Protein 5FA8 (pdb70)

B-factor: mean 25.03, std 10.87, range [8.68, 62.19]

Organism: Saccharolobus islandicus (strain M.14.25 / Kamchatka #1) (NCBI:txid427317)

Solvent-accessible surface area: 8321 Å² total

InterPro domains:
  IPR025714 Methyltransferase domain [PF13847] (30-143)
  IPR026170 N-lysine methyltransferase FAM173A/B [PTHR13610] (6-159)
  IPR029063 S-adenosyl-L-methionine-dependent methyltransferase superf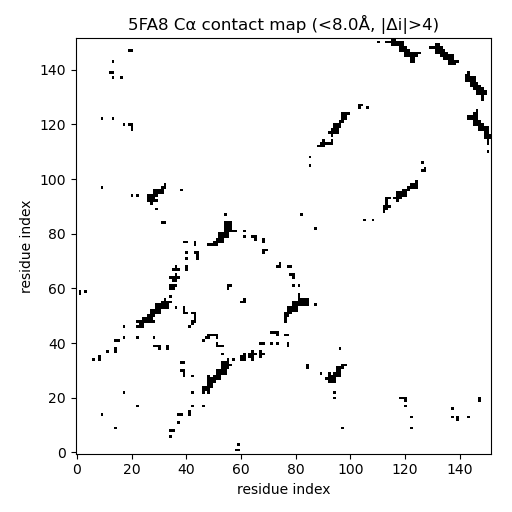amily [G3DSA:3.40.50.150] (1-161)
  IPR029063 S-adenosyl-L-methionine-dependent methyltransferase superfamily [SSF53335] (7-155)
  IPR053600 Protein-lysine N-methyltransferase [NF041081] (20-161)

Foldseek 3Di:
DDDDDDDDDDPPVVLVCCVVLVQAQAFAEEEQAQFLNNNQLCSCQPRVHQAYEYEHADVVRVVNNVVVCVVSPNPNHYYYDHDHSLPDQPLRGLEYEEDDDPPQVVVVSCLPRYDFFRKYKYKPDDRPPADFPDWDWDDDPPITIMTIDTHD

Sequence (152 aa):
YVPHVPYVPTPEKVVRRLEIAKVSQDDIVYDLGCGDGRIIITAAKDFNVKKAVGVEINDERIREALANIEKNGVTGRASIVKGNFFEVDISEATVVTFLLTNVNELKPKLEKELKPGTRVVSHEFEIRGWNPKEVIKVEDGNNHTVYLYVIG

Structure (mmCIF, N/CA/C/O backbone):
data_5FA8
#
_entry.id   5FA8
#
_cell.length_a   48.301
_cell.length_b   57.993
_cell.length_c   55.725
_cell.angle_alpha   90.00
_cell.angle_beta   100.93
_cell.angle_gamma   90.00
#
_symmetry.space_group_name_H-M   'C 1 2 1'
#
loop_
_entity.id
_entity.type
_entity.pdbx_description
1 polymer 'Ribosomal protein L11 methyltransferase, putative'
2 non-polymer S-ADENOSYLMETHIONINE
3 non-polymer '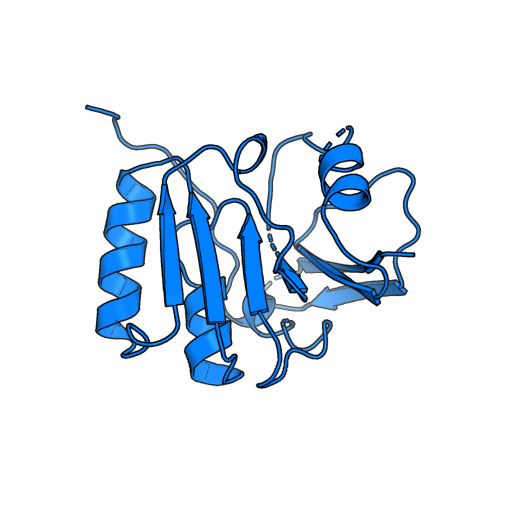MAGNESIUM ION'
4 water water
#
loop_
_atom_site.group_PDB
_atom_site.id
_atom_site.type_symbol
_atom_site.label_atom_id
_atom_site.label_alt_id
_atom_site.label_comp_id
_atom_site.label_asym_id
_atom_site.label_entity_id
_atom_site.label_seq_id
_atom_site.pdbx_PDB_ins_code
_atom_site.Cartn_x
_atom_site.Cartn_y
_atom_site.Cartn_z
_atom_site.occupancy
_atom_site.B_iso_or_equiv
_atom_site.auth_seq_id
_atom_site.auth_comp_id
_atom_site.auth_asym_id
_atom_site.auth_atom_id
_atom_site.pdbx_PDB_model_num
ATOM 1 N N . TYR A 1 3 ? 11.067 21.831 15.891 1.00 46.87 3 TYR A N 1
ATOM 2 C CA . TYR A 1 3 ? 10.767 20.972 14.751 1.00 46.69 3 TYR A CA 1
ATOM 3 C C . TYR A 1 3 ? 10.124 21.757 13.620 1.00 45.65 3 TYR A C 1
ATOM 4 O O . TYR A 1 3 ? 9.648 22.872 13.811 1.00 45.35 3 TYR A O 1
ATOM 13 N N . VAL A 1 4 ? 10.104 21.154 12.439 1.00 44.07 4 VAL A N 1
ATOM 14 C CA . VAL A 1 4 ? 9.506 21.788 11.276 1.00 43.38 4 VAL A CA 1
ATOM 15 C C . VAL A 1 4 ? 8.017 21.459 11.220 1.00 40.2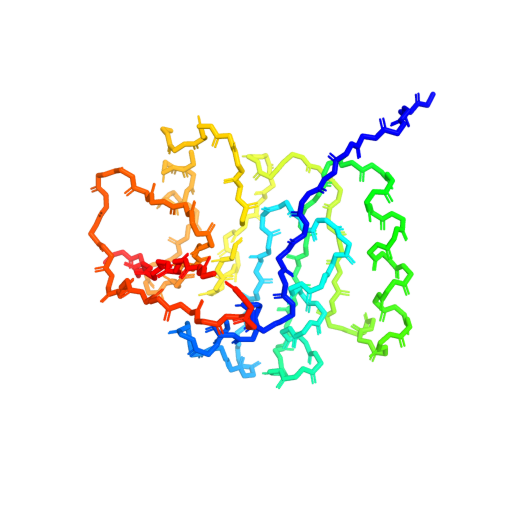3 4 VAL A C 1
ATOM 16 O O . VAL A 1 4 ? 7.636 20.301 11.135 1.00 40.32 4 VAL A O 1
ATOM 20 N N . PRO A 1 5 ? 7.165 22.491 11.266 1.00 36.31 5 PRO A N 1
ATOM 21 C CA . PRO A 1 5 ? 5.712 22.299 11.258 1.00 32.65 5 PRO A CA 1
ATOM 22 C C . PRO A 1 5 ? 5.195 21.779 9.917 1.00 26.16 5 PRO A C 1
ATOM 23 O O . PRO A 1 5 ? 5.981 21.616 8.981 1.00 26.57 5 PRO A O 1
ATOM 27 N N . HIS A 1 6 ? 3.888 21.544 9.839 1.00 19.22 6 HIS A N 1
ATOM 28 C CA . HIS A 1 6 ? 3.241 21.018 8.645 1.00 20.39 6 HIS A CA 1
ATOM 29 C C . HIS A 1 6 ? 3.445 21.962 7.458 1.00 20.01 6 HIS A C 1
ATOM 30 O O . HIS A 1 6 ? 3.322 23.185 7.593 1.00 22.22 6 HIS A O 1
ATOM 37 N N . VAL A 1 7 ? 3.769 21.387 6.302 1.00 14.71 7 VAL A N 1
ATOM 38 C CA . VAL A 1 7 ? 3.963 22.135 5.062 1.00 14.11 7 VAL A CA 1
ATOM 39 C C . VAL A 1 7 ? 3.159 21.448 3.960 1.00 13.98 7 VAL A C 1
ATOM 40 O O . VAL A 1 7 ? 3.319 20.251 3.729 1.00 14.39 7 VAL A O 1
ATOM 44 N N . PRO A 1 8 ? 2.264 22.192 3.292 1.00 14.19 8 PRO A N 1
ATOM 45 C CA . PRO A 1 8 ? 1.463 21.602 2.209 1.00 14.79 8 PRO A CA 1
ATOM 46 C C . PRO A 1 8 ? 2.326 21.179 1.041 1.00 13.94 8 PRO A C 1
ATOM 47 O O . PRO A 1 8 ? 3.335 21.818 0.768 1.00 15.39 8 PRO A O 1
ATOM 51 N N . TYR A 1 9 ? 1.912 20.133 0.338 1.00 13.14 9 TYR A N 1
ATOM 52 C CA . TYR A 1 9 ? 2.646 19.704 -0.839 1.00 14.05 9 TYR A CA 1
ATOM 53 C C . TYR A 1 9 ? 1.709 19.184 -1.900 1.00 14.25 9 TYR A C 1
ATOM 54 O O . TYR A 1 9 ? 0.515 18.963 -1.665 1.00 13.47 9 TYR A O 1
ATOM 63 N N . VAL A 1 10 ? 2.274 19.037 -3.086 1.00 15.88 10 VAL A N 1
ATOM 64 C CA . VAL A 1 10 ? 1.531 18.605 -4.253 1.00 17.53 10 VAL A CA 1
ATOM 65 C C . VAL A 1 10 ? 2.186 17.372 -4.835 1.00 16.37 10 VAL A C 1
ATOM 66 O O . VAL A 1 10 ? 3.221 17.470 -5.482 1.00 17.53 10 VAL A O 1
ATOM 70 N N . PRO A 1 11 ? 1.594 16.198 -4.621 1.00 15.77 11 PRO A N 1
ATOM 71 C CA . PRO A 1 11 ? 2.183 15.009 -5.242 1.00 16.15 11 PRO A CA 1
ATOM 72 C C . PRO A 1 11 ? 1.770 14.849 -6.713 1.00 17.08 11 PRO A C 1
ATOM 73 O O . PRO A 1 11 ? 0.789 15.440 -7.155 1.00 18.89 11 PRO A O 1
ATOM 77 N N . THR A 1 12 ? 2.528 14.076 -7.477 1.00 15.27 12 THR A N 1
ATOM 78 C CA . THR A 1 12 ? 2.120 13.762 -8.843 1.00 14.73 12 THR A CA 1
ATOM 79 C C . THR A 1 12 ? 1.118 12.613 -8.799 1.00 14.59 12 THR A C 1
ATOM 80 O O . THR A 1 12 ? 1.395 11.597 -8.179 1.00 14.69 12 THR A O 1
ATOM 84 N N . PRO A 1 13 ? -0.042 12.762 -9.460 1.00 14.62 13 PRO A N 1
ATOM 85 C CA . PRO A 1 13 ? -0.983 11.635 -9.522 1.00 15.38 13 PRO A CA 1
ATOM 86 C C . PRO A 1 13 ? -0.340 10.379 -10.102 1.00 14.43 13 PRO A C 1
ATOM 87 O O . PRO A 1 13 ? 0.503 10.481 -11.004 1.00 13.93 13 PRO A O 1
ATOM 91 N N . GLU A 1 14 ? -0.746 9.217 -9.591 1.00 15.72 14 GLU A N 1
ATOM 92 C CA . GLU A 1 14 ? -0.158 7.940 -9.983 1.00 18.25 14 GLU A CA 1
ATOM 93 C C . GLU A 1 14 ? -0.109 7.747 -11.497 1.00 16.28 14 GLU A C 1
ATOM 94 O O . GLU A 1 14 ? 0.893 7.263 -12.018 1.00 15.88 14 GLU A O 1
ATOM 100 N N . LYS A 1 15 ? -1.169 8.121 -12.213 1.00 16.05 15 LYS A N 1
ATOM 101 C CA . LYS A 1 15 ? -1.161 7.917 -13.663 1.00 17.01 15 LYS A CA 1
ATOM 102 C C . LYS A 1 15 ? -0.082 8.751 -14.342 1.00 16.46 15 LYS A C 1
ATOM 103 O O . LYS A 1 15 ? 0.545 8.310 -15.310 1.00 16.85 15 LYS A O 1
ATOM 109 N N . VAL A 1 16 ? 0.131 9.959 -13.842 1.00 15.68 16 VAL A N 1
ATOM 110 C CA . VAL A 1 16 ? 1.130 10.833 -14.425 1.00 15.29 16 VAL A CA 1
ATOM 111 C C . VAL A 1 16 ? 2.527 10.306 -14.097 1.00 14.35 16 VAL A C 1
ATOM 112 O O . VAL A 1 16 ? 3.432 10.386 -14.939 1.00 15.38 16 VAL A O 1
ATOM 116 N N . VAL A 1 17 ? 2.713 9.746 -12.898 1.00 14.43 17 VAL A N 1
ATOM 117 C CA . VAL A 1 17 ? 3.987 9.108 -12.573 1.00 14.01 17 VAL A CA 1
ATOM 118 C C . VAL A 1 17 ? 4.321 7.997 -13.570 1.00 14.88 17 VAL A C 1
ATOM 119 O O . VAL A 1 17 ? 5.417 7.945 -14.151 1.00 14.64 17 VAL A O 1
ATOM 123 N N . ARG A 1 18 ? 3.365 7.101 -13.779 1.00 15.26 18 ARG A N 1
ATOM 124 C CA . ARG A 1 18 ? 3.570 6.028 -14.744 1.00 16.40 18 ARG A CA 1
ATOM 125 C C . ARG A 1 18 ? 3.901 6.567 -16.143 1.00 16.87 18 ARG A C 1
ATOM 126 O O . ARG A 1 18 ? 4.852 6.115 -16.783 1.00 16.30 18 ARG A O 1
ATOM 134 N N . ARG A 1 19 ? 3.129 7.544 -16.604 1.00 16.54 19 ARG A N 1
ATOM 135 C CA . ARG A 1 19 ? 3.335 8.094 -17.943 1.00 16.95 19 ARG A CA 1
ATOM 136 C C . ARG A 1 19 ? 4.713 8.760 -18.056 1.00 16.27 19 ARG A C 1
ATOM 137 O O . ARG A 1 19 ? 5.392 8.610 -19.068 1.00 16.72 19 ARG A O 1
ATOM 153 N N . LEU A 1 21 ? 7.461 7.924 -16.490 1.00 15.25 21 LEU A N 1
ATOM 154 C CA . LEU A 1 21 ? 8.458 6.868 -16.595 1.00 16.13 21 LEU A CA 1
ATOM 155 C C . LEU A 1 21 ? 8.367 6.153 -17.952 1.00 16.75 21 LEU A C 1
ATOM 156 O O . LEU A 1 21 ? 9.389 5.749 -18.513 1.00 17.42 21 LEU A O 1
ATOM 161 N N . GLU A 1 22 ? 7.161 6.016 -18.497 1.00 16.50 22 GLU A N 1
ATOM 162 C CA . GLU A 1 22 ? 7.014 5.431 -19.830 1.00 17.10 22 GLU A CA 1
ATOM 163 C C . GLU A 1 22 ? 7.645 6.333 -20.884 1.00 17.96 22 GLU A C 1
ATOM 164 O O . GLU A 1 22 ? 8.330 5.860 -21.791 1.00 19.17 22 GLU A O 1
ATOM 170 N N . ILE A 1 23 ? 7.405 7.632 -20.757 1.00 17.23 23 ILE A N 1
ATOM 171 C CA . ILE A 1 23 ? 7.860 8.613 -21.732 1.00 18.18 23 ILE A CA 1
ATOM 172 C C . ILE A 1 23 ? 9.384 8.661 -21.766 1.00 18.50 23 ILE A C 1
ATOM 173 O O . ILE A 1 23 ? 9.986 8.783 -22.836 1.00 18.85 23 ILE A O 1
ATOM 178 N N . ALA A 1 24 ? 10.005 8.508 -20.601 1.00 17.47 24 ALA A N 1
ATOM 179 C CA . ALA A 1 24 ? 11.457 8.481 -20.496 1.00 17.89 24 ALA A CA 1
ATOM 180 C C . ALA A 1 24 ? 12.023 7.087 -20.801 1.00 18.63 24 ALA A C 1
ATOM 181 O O . ALA A 1 24 ? 13.237 6.879 -20.733 1.00 19.46 24 ALA A O 1
ATOM 183 N N . LYS A 1 25 ? 11.140 6.153 -21.166 1.00 18.06 25 LYS A N 1
ATOM 184 C CA . LYS A 1 25 ? 11.511 4.759 -21.449 1.00 19.58 25 LYS A CA 1
ATOM 185 C C . LYS A 1 25 ? 12.352 4.147 -20.336 1.00 19.85 25 LYS A C 1
ATOM 186 O O . LYS A 1 25 ? 13.374 3.512 -20.586 1.00 20.97 25 LYS A O 1
ATOM 192 N N . VAL A 1 26 ? 11.906 4.335 -19.103 1.00 18.25 26 VAL A N 1
ATOM 193 C CA . VAL A 1 26 ? 12.592 3.769 -17.953 1.00 20.25 26 VAL A CA 1
ATOM 194 C C . VAL A 1 26 ? 12.653 2.245 -17.996 1.00 22.12 26 VAL A C 1
ATOM 195 O O . VAL A 1 26 ? 11.634 1.576 -18.187 1.00 22.01 26 VAL A O 1
ATOM 199 N N . SER A 1 27 ? 13.859 1.705 -17.830 1.00 23.11 27 SER A N 1
ATOM 200 C CA . SER A 1 27 ? 14.068 0.262 -17.836 1.00 25.20 27 SER A CA 1
ATOM 201 C C . SER A 1 27 ? 14.969 -0.179 -16.683 1.00 24.53 27 SER A C 1
ATOM 202 O O . SER A 1 27 ? 15.429 0.640 -15.890 1.00 22.16 27 SER A O 1
ATOM 205 N N . GLN A 1 28 ? 15.219 -1.482 -16.607 1.00 26.79 28 GLN A N 1
ATOM 206 C CA . GLN A 1 28 ? 15.947 -2.101 -15.502 1.00 29.96 28 GLN A CA 1
ATOM 207 C C . GLN A 1 28 ? 17.365 -1.578 -15.276 1.00 29.67 28 GLN A C 1
ATOM 208 O O . GLN A 1 28 ? 17.860 -1.592 -14.150 1.00 30.89 28 GLN A O 1
ATOM 214 N N . ASP A 1 29 ? 18.019 -1.130 -16.343 1.00 28.16 29 ASP A N 1
ATOM 215 C CA . ASP A 1 29 ? 19.405 -0.683 -16.245 1.00 28.36 29 ASP A CA 1
ATOM 216 C C . ASP A 1 29 ? 19.518 0.768 -15.777 1.00 25.62 29 ASP A C 1
ATOM 217 O O . ASP A 1 29 ? 20.624 1.291 -15.611 1.00 25.94 29 ASP A O 1
ATOM 222 N N . ASP A 1 30 ? 18.378 1.418 -15.555 1.00 22.37 30 ASP A N 1
ATOM 223 C CA . ASP A 1 30 ? 18.381 2.839 -15.230 1.00 19.12 30 ASP A CA 1
ATOM 224 C C . ASP A 1 30 ? 18.571 3.114 -13.746 1.00 17.75 30 ASP A C 1
ATOM 225 O O . ASP A 1 30 ? 18.251 2.286 -12.891 1.00 18.10 30 ASP A O 1
ATOM 230 N N . ILE A 1 31 ? 19.125 4.287 -13.467 1.00 17.10 31 ILE A N 1
ATOM 231 C CA . ILE A 1 31 ? 19.210 4.826 -12.124 1.00 16.22 31 ILE A CA 1
ATOM 232 C C . ILE A 1 31 ? 18.369 6.087 -12.126 1.00 15.03 31 ILE A C 1
ATOM 233 O O . ILE A 1 31 ? 18.697 7.051 -12.820 1.00 15.92 31 ILE A O 1
ATOM 238 N N . VAL A 1 32 ? 17.281 6.087 -11.364 1.00 14.63 32 VAL A N 1
ATOM 239 C CA . VAL A 1 32 ? 16.333 7.198 -11.381 1.00 14.56 32 VAL A CA 1
ATOM 240 C C . VAL A 1 32 ? 16.514 8.094 -10.161 1.00 13.32 32 VAL A C 1
ATOM 241 O O . VAL A 1 32 ? 16.528 7.599 -9.033 1.00 14.84 32 VAL A O 1
ATOM 245 N N . TYR A 1 33 ? 16.681 9.397 -10.390 1.00 12.66 33 TYR A N 1
ATOM 246 C CA . TYR A 1 33 ? 16.697 10.382 -9.306 1.00 13.19 33 TYR A CA 1
ATOM 247 C C . TYR A 1 33 ? 15.460 11.258 -9.398 1.00 12.21 33 TYR A C 1
ATOM 248 O O . TYR A 1 33 ? 15.150 11.782 -10.468 1.00 13.72 33 TYR A O 1
ATOM 257 N N . ASP A 1 34 ? 14.749 11.419 -8.288 1.00 11.78 34 ASP A N 1
ATOM 258 C CA . ASP A 1 34 ? 13.623 12.347 -8.229 1.00 12.10 34 ASP A CA 1
ATOM 259 C C . ASP A 1 34 ? 14.028 13.540 -7.379 1.00 11.72 34 ASP A C 1
ATOM 260 O O . ASP A 1 34 ? 14.342 13.391 -6.188 1.00 11.99 34 ASP A O 1
ATOM 265 N N . LEU A 1 35 ? 14.040 14.723 -7.981 1.00 11.27 35 LEU A N 1
ATOM 266 C CA . LEU A 1 35 ? 14.429 15.952 -7.294 1.00 11.97 35 LEU A CA 1
ATOM 267 C C . LEU A 1 35 ? 13.246 16.553 -6.553 1.00 12.23 35 LEU A C 1
ATOM 268 O O . LEU A 1 35 ? 12.379 17.181 -7.158 1.00 13.74 35 LEU A O 1
ATOM 273 N N . GLY A 1 36 ? 13.227 16.378 -5.237 1.00 12.15 36 GLY A N 1
ATOM 274 C CA . GLY A 1 36 ? 12.088 16.788 -4.430 1.00 12.08 36 GLY A CA 1
ATOM 275 C C . GLY A 1 36 ? 11.071 15.662 -4.399 1.00 11.48 36 GLY A C 1
ATOM 276 O O . GLY A 1 36 ? 9.993 15.777 -4.980 1.00 11.68 36 GLY A O 1
ATOM 277 N N . CYS A 1 37 ? 11.402 14.565 -3.723 1.00 11.03 37 CYS A N 1
ATOM 278 C CA . CYS A 1 37 ? 10.657 13.334 -3.961 1.00 12.27 37 CYS A CA 1
ATOM 279 C C . CYS A 1 37 ? 9.358 13.186 -3.189 1.00 11.41 37 CYS A C 1
ATOM 280 O O . CYS A 1 37 ? 8.607 12.240 -3.436 1.00 11.57 37 CYS A O 1
ATOM 283 N N . GLY A 1 38 ? 9.077 14.102 -2.269 1.00 10.95 38 GLY A N 1
ATOM 284 C CA . GLY A 1 38 ? 7.823 14.054 -1.541 1.00 11.33 38 GLY A CA 1
ATOM 285 C C . GLY A 1 38 ? 7.621 12.738 -0.816 1.00 11.47 38 GLY A C 1
ATOM 286 O O . GLY A 1 38 ? 8.506 12.285 -0.086 1.00 12.45 38 GLY A O 1
ATOM 287 N N . ASP A 1 39 ? 6.459 12.119 -1.012 1.00 12.26 39 ASP A N 1
ATOM 288 C CA . ASP A 1 39 ? 6.154 10.859 -0.342 1.00 13.49 39 ASP A CA 1
ATOM 289 C C . ASP A 1 39 ? 6.821 9.644 -1.011 1.00 12.93 39 ASP A C 1
ATOM 290 O O . ASP A 1 39 ? 6.561 8.509 -0.630 1.00 14.27 39 ASP A O 1
ATOM 295 N N . GLY A 1 40 ? 7.671 9.887 -2.010 1.00 12.65 40 GLY A N 1
ATOM 296 C CA . GLY A 1 40 ? 8.486 8.838 -2.579 1.00 13.43 40 GLY A CA 1
ATOM 297 C C . GLY A 1 40 ? 7.854 8.088 -3.735 1.00 12.32 40 GLY A C 1
ATOM 298 O O . GLY A 1 40 ? 8.467 7.166 -4.263 1.00 13.08 40 GLY A O 1
ATOM 299 N N . ARG A 1 41 ? 6.659 8.488 -4.168 1.00 11.66 41 ARG A N 1
ATOM 300 C CA . ARG A 1 41 ? 5.923 7.678 -5.142 1.00 12.20 41 ARG A CA 1
ATOM 301 C C . ARG A 1 41 ? 6.645 7.490 -6.478 1.00 12.99 41 ARG A C 1
ATOM 302 O O . ARG A 1 41 ? 6.500 6.438 -7.100 1.00 13.80 41 ARG A O 1
ATOM 310 N N . ILE A 1 42 ? 7.424 8.474 -6.921 1.00 12.30 42 ILE A N 1
ATOM 311 C CA . ILE A 1 42 ? 8.068 8.298 -8.221 1.00 12.79 42 ILE A CA 1
ATOM 312 C C . ILE A 1 42 ? 9.195 7.269 -8.120 1.00 12.01 42 ILE A C 1
ATOM 313 O O . ILE A 1 42 ? 9.284 6.360 -8.962 1.00 13.41 42 ILE A O 1
ATOM 318 N N . ILE A 1 43 ? 10.023 7.355 -7.081 1.00 13.40 43 ILE A N 1
ATOM 319 C CA . ILE A 1 43 ? 11.107 6.390 -6.974 1.00 14.68 43 ILE A CA 1
ATOM 320 C C . ILE A 1 43 ? 10.577 5.005 -6.616 1.00 14.62 43 ILE A C 1
ATOM 321 O O . ILE A 1 43 ? 11.141 3.999 -7.032 1.00 15.46 43 ILE A O 1
ATOM 326 N N . ILE A 1 44 ? 9.473 4.945 -5.883 1.00 14.32 44 ILE A N 1
ATOM 327 C CA . ILE A 1 44 ? 8.858 3.664 -5.550 1.00 14.29 44 ILE A CA 1
ATOM 328 C C . ILE A 1 44 ? 8.275 3.001 -6.801 1.00 14.95 44 ILE A C 1
ATOM 329 O O . ILE A 1 44 ? 8.503 1.815 -7.049 1.00 16.28 44 ILE A O 1
ATOM 334 N N . THR A 1 45 ? 7.538 3.765 -7.600 1.00 15.28 45 THR A N 1
ATOM 335 C CA . THR A 1 45 ? 6.966 3.227 -8.836 1.00 15.75 45 THR A CA 1
ATOM 336 C C . THR A 1 45 ? 8.070 2.808 -9.812 1.00 15.40 45 THR A C 1
ATOM 337 O O . THR A 1 45 ? 7.975 1.755 -10.446 1.00 16.77 45 THR A O 1
ATOM 341 N N . ALA A 1 46 ? 9.130 3.604 -9.916 1.00 15.49 46 ALA A N 1
ATOM 342 C CA . ALA A 1 46 ? 10.253 3.230 -10.784 1.00 15.05 46 ALA A CA 1
ATOM 343 C C . ALA A 1 46 ? 10.839 1.872 -10.377 1.00 15.42 46 ALA A C 1
ATOM 344 O O . ALA A 1 46 ? 11.116 1.013 -11.221 1.00 15.99 46 ALA A O 1
ATOM 346 N N . ALA A 1 47 ? 11.001 1.664 -9.074 1.00 15.82 47 ALA A N 1
ATOM 347 C CA . ALA A 1 47 ? 11.553 0.406 -8.597 1.00 17.03 47 ALA A CA 1
ATOM 348 C C . ALA A 1 47 ? 10.535 -0.731 -8.703 1.00 18.25 47 ALA A C 1
ATOM 349 O O . ALA A 1 47 ? 10.862 -1.814 -9.180 1.00 19.44 47 ALA A O 1
ATOM 351 N N . LYS A 1 48 ? 9.302 -0.474 -8.277 1.00 19.43 48 LYS A N 1
ATOM 352 C CA . LYS A 1 48 ? 8.281 -1.518 -8.203 1.00 21.04 48 LYS A CA 1
ATOM 353 C C . LYS A 1 48 ? 7.774 -1.939 -9.580 1.00 20.44 48 LYS A C 1
ATOM 354 O O . LYS A 1 48 ? 7.655 -3.130 -9.862 1.00 21.16 48 LYS A O 1
ATOM 360 N N . ASP A 1 49 ? 7.492 -0.966 -10.442 1.00 19.93 49 ASP A N 1
ATOM 361 C CA . ASP A 1 49 ? 6.797 -1.255 -11.692 1.00 20.83 49 ASP A CA 1
ATOM 362 C C . ASP A 1 49 ? 7.697 -1.190 -12.923 1.00 21.69 49 ASP A C 1
ATOM 363 O O . ASP A 1 49 ? 7.360 -1.741 -13.969 1.00 23.95 49 ASP A O 1
ATOM 368 N N . PHE A 1 50 ? 8.843 -0.528 -12.808 1.00 19.83 50 PHE A N 1
ATOM 369 C CA . PHE A 1 50 ? 9.754 -0.426 -13.947 1.00 19.52 50 PHE A CA 1
ATOM 370 C C . PHE A 1 50 ? 11.082 -1.129 -13.692 1.00 19.82 50 PHE A C 1
ATOM 371 O O . PHE A 1 50 ? 11.981 -1.098 -14.530 1.00 20.19 50 PHE A O 1
ATOM 379 N N . ASN A 1 51 ? 11.189 -1.763 -12.528 1.00 20.07 51 ASN A N 1
ATOM 380 C CA . ASN A 1 51 ? 12.295 -2.665 -12.212 1.00 21.13 51 ASN A CA 1
ATOM 381 C C . ASN A 1 51 ? 13.675 -2.028 -12.235 1.00 20.77 51 ASN A C 1
ATOM 382 O O . ASN A 1 51 ? 14.657 -2.698 -12.544 1.00 22.43 51 ASN A O 1
ATOM 387 N N . VAL A 1 52 ? 13.769 -0.747 -11.896 1.00 19.37 52 VAL A N 1
ATOM 388 C CA . VAL A 1 52 ? 15.062 -0.087 -12.000 1.00 19.32 52 VAL A CA 1
ATOM 389 C C . VAL A 1 52 ? 16.059 -0.638 -10.988 1.00 19.51 52 VAL A C 1
ATOM 390 O O . VAL A 1 52 ? 15.688 -1.115 -9.907 1.00 19.53 52 VAL A O 1
ATOM 394 N N . LYS A 1 53 ? 17.336 -0.587 -11.346 1.00 19.58 53 LYS A N 1
ATOM 395 C CA . LYS A 1 53 ? 18.348 -1.119 -10.451 1.00 21.14 53 LYS A CA 1
ATOM 396 C C . LYS A 1 53 ? 18.536 -0.223 -9.234 1.00 19.21 53 LYS A C 1
ATOM 397 O O . LYS A 1 53 ? 18.910 -0.699 -8.169 1.00 19.18 53 LYS A O 1
ATOM 403 N N . LYS A 1 54 ? 18.235 1.061 -9.379 1.00 17.31 54 LYS A N 1
ATOM 404 C CA . LYS A 1 54 ? 18.426 1.994 -8.288 1.00 16.76 54 LYS A CA 1
ATOM 405 C C . LYS A 1 54 ? 17.551 3.222 -8.485 1.00 15.56 54 LYS A C 1
ATOM 406 O O . LYS A 1 54 ? 17.455 3.759 -9.589 1.00 15.98 54 LYS A O 1
ATOM 412 N N . ALA A 1 55 ? 16.896 3.654 -7.414 1.00 16.32 55 ALA A N 1
ATOM 413 C CA . ALA A 1 55 ? 16.079 4.852 -7.455 1.00 15.25 55 ALA A CA 1
ATOM 414 C C . ALA A 1 55 ? 16.358 5.646 -6.191 1.00 14.59 55 ALA A C 1
ATOM 415 O O . ALA A 1 55 ? 16.319 5.096 -5.086 1.00 16.59 55 ALA A O 1
ATOM 417 N N . VAL A 1 56 ? 16.669 6.928 -6.365 1.00 13.32 56 VAL A N 1
ATOM 418 C CA . VAL A 1 56 ? 17.043 7.799 -5.264 1.00 13.99 56 VAL A CA 1
ATOM 419 C C . VAL A 1 56 ? 16.149 9.018 -5.239 1.00 12.19 56 VAL A C 1
ATOM 420 O O . VAL A 1 56 ? 16.088 9.764 -6.207 1.00 13.22 56 VAL A O 1
ATOM 424 N N . GLY A 1 57 ? 15.453 9.217 -4.125 1.00 12.14 57 GLY A N 1
ATOM 425 C CA . GLY A 1 57 ? 14.652 10.408 -3.936 1.00 11.65 57 GLY A CA 1
ATOM 426 C C . GLY A 1 57 ? 15.392 11.417 -3.086 1.00 12.48 57 GLY A C 1
ATOM 427 O O . GLY A 1 57 ? 15.915 11.084 -2.014 1.00 14.78 57 GLY A O 1
ATOM 428 N N . VAL A 1 58 ? 15.444 12.657 -3.535 1.00 11.51 58 VAL A N 1
ATOM 429 C CA . VAL A 1 58 ? 16.111 13.710 -2.785 1.00 12.18 58 VAL A CA 1
ATOM 430 C C . VAL A 1 58 ? 15.035 14.626 -2.223 1.00 12.04 58 VAL A C 1
ATOM 431 O O . VAL A 1 58 ? 14.143 15.055 -2.951 1.00 12.02 58 VAL A O 1
ATOM 435 N N . GLU A 1 59 ? 15.099 14.912 -0.931 1.00 11.92 59 GLU A N 1
ATOM 436 C CA . GLU A 1 59 ? 14.035 15.648 -0.277 1.00 11.70 59 GLU A CA 1
ATOM 437 C C . GLU A 1 59 ? 14.561 16.393 0.930 1.00 11.97 59 GLU A C 1
ATOM 438 O O . GLU A 1 59 ? 15.392 15.873 1.677 1.00 12.22 59 GLU A O 1
ATOM 444 N N . ILE A 1 60 ? 14.066 17.616 1.118 1.00 12.74 60 ILE A N 1
ATOM 445 C CA . ILE A 1 60 ? 14.507 18.483 2.202 1.00 13.00 60 ILE A CA 1
ATOM 446 C C . ILE A 1 60 ? 13.577 18.467 3.416 1.00 12.54 60 ILE A C 1
ATOM 447 O O . ILE A 1 60 ? 14.002 18.741 4.525 1.00 13.89 60 ILE A O 1
ATOM 452 N N . ASN A 1 61 ? 12.314 18.133 3.204 1.00 12.42 61 ASN A N 1
ATOM 453 C CA . ASN A 1 61 ? 11.302 18.209 4.243 1.00 13.28 61 ASN A CA 1
ATOM 454 C C . ASN A 1 61 ? 11.208 16.903 5.030 1.00 13.12 61 ASN A C 1
ATOM 455 O O . ASN A 1 61 ? 10.884 15.854 4.460 1.00 12.65 61 ASN A O 1
ATOM 460 N N . ASP A 1 62 ? 11.469 16.952 6.336 1.00 13.83 62 ASP A N 1
ATOM 461 C CA . ASP A 1 62 ? 11.512 15.717 7.114 1.00 14.92 62 ASP A CA 1
ATOM 462 C C . ASP A 1 62 ? 10.146 15.026 7.210 1.00 12.97 62 ASP A C 1
ATOM 463 O O . ASP A 1 62 ? 10.080 13.802 7.292 1.00 14.30 62 ASP A O 1
ATOM 468 N N . GLU A 1 63 ? 9.059 15.793 7.162 1.00 12.80 63 GLU A N 1
ATOM 469 C CA . GLU A 1 63 ? 7.726 15.206 7.174 1.00 12.63 63 GLU A CA 1
ATOM 470 C C . GLU A 1 63 ? 7.526 14.330 5.930 1.00 12.91 63 GLU A C 1
ATOM 471 O O . GLU A 1 63 ? 7.020 13.210 6.012 1.00 14.15 63 GLU A O 1
ATOM 477 N N . ARG A 1 64 ? 7.966 14.833 4.785 1.00 11.59 64 ARG A N 1
ATOM 478 C CA . ARG A 1 64 ? 7.911 14.051 3.553 1.00 12.11 64 ARG A CA 1
ATOM 479 C C . ARG A 1 64 ? 8.824 12.824 3.634 1.00 11.57 64 ARG A C 1
ATOM 480 O O . ARG A 1 64 ? 8.433 11.724 3.255 1.00 13.21 64 ARG A O 1
ATOM 488 N N . ILE A 1 65 ? 10.044 13.015 4.134 1.00 12.32 65 ILE A N 1
ATOM 489 C CA . ILE A 1 65 ? 11.003 11.925 4.214 1.00 13.42 65 ILE A CA 1
ATOM 490 C C . ILE A 1 65 ? 10.492 10.763 5.058 1.00 12.74 65 ILE A C 1
ATOM 491 O O . ILE A 1 65 ? 10.628 9.599 4.669 1.00 14.82 65 ILE A O 1
ATOM 496 N N . ARG A 1 66 ? 9.868 11.088 6.188 1.00 13.99 66 ARG A N 1
ATOM 497 C CA . ARG A 1 66 ? 9.312 10.067 7.069 1.00 15.78 66 ARG A CA 1
ATOM 498 C C . ARG A 1 66 ? 8.275 9.221 6.327 1.00 15.30 66 ARG A C 1
ATOM 499 O O . ARG A 1 66 ? 8.305 7.989 6.386 1.00 16.03 66 ARG A O 1
ATOM 507 N N . GLU A 1 67 ? 7.376 9.894 5.611 1.00 15.23 67 GLU A N 1
ATOM 508 C CA . GLU A 1 67 ? 6.415 9.237 4.728 1.00 17.21 67 GLU A CA 1
ATOM 509 C C . GLU A 1 67 ? 7.076 8.331 3.712 1.00 14.55 67 GLU A C 1
ATOM 510 O O . GLU A 1 67 ? 6.713 7.167 3.549 1.00 15.11 67 GLU A O 1
ATOM 516 N N . ALA A 1 68 ? 8.028 8.913 2.994 1.00 13.66 68 ALA A N 1
ATOM 517 C CA . ALA A 1 68 ? 8.686 8.233 1.893 1.00 13.34 68 ALA A CA 1
ATOM 518 C C . ALA A 1 68 ? 9.378 6.967 2.379 1.00 13.48 68 ALA A C 1
ATOM 519 O O . ALA A 1 68 ? 9.267 5.914 1.753 1.00 14.08 68 ALA A O 1
ATOM 521 N N . LEU A 1 69 ? 10.079 7.068 3.507 1.00 13.63 69 LEU A N 1
ATOM 522 C CA . LEU A 1 69 ? 10.777 5.919 4.085 1.00 14.63 69 LEU A CA 1
ATOM 523 C C . LEU A 1 69 ? 9.809 4.781 4.413 1.00 14.82 69 LEU A C 1
ATOM 524 O O . LEU A 1 69 ? 10.089 3.609 4.125 1.00 16.58 69 LEU A O 1
ATOM 529 N N . ALA A 1 70 ? 8.678 5.129 5.027 1.00 15.16 70 ALA A N 1
ATOM 530 C CA . ALA A 1 70 ? 7.639 4.148 5.319 1.00 16.58 70 ALA A CA 1
ATOM 531 C C . ALA A 1 70 ? 7.054 3.560 4.039 1.00 16.87 70 ALA A C 1
ATOM 532 O O . ALA A 1 70 ? 6.829 2.358 3.957 1.00 17.78 70 ALA A O 1
ATOM 534 N N . ASN A 1 71 ? 6.814 4.401 3.037 1.00 14.90 71 ASN A N 1
ATOM 535 C CA . ASN A 1 71 ? 6.216 3.921 1.792 1.00 15.30 71 ASN A CA 1
ATOM 536 C C . ASN A 1 71 ? 7.125 2.959 1.041 1.00 16.31 71 ASN A C 1
ATOM 537 O O . ASN A 1 71 ? 6.652 2.013 0.406 1.00 17.88 71 ASN A O 1
ATOM 542 N N . ILE A 1 72 ? 8.430 3.197 1.120 1.00 16.33 72 ILE A N 1
ATOM 543 C CA . ILE A 1 72 ? 9.399 2.282 0.522 1.00 17.23 72 ILE A CA 1
ATOM 544 C C . ILE A 1 72 ? 9.244 0.879 1.120 1.00 18.32 72 ILE A C 1
ATOM 545 O O . ILE A 1 72 ? 9.202 -0.122 0.395 1.00 18.64 72 ILE A O 1
ATOM 550 N N . GLU A 1 73 ? 9.118 0.805 2.441 1.00 20.17 73 GLU A N 1
ATOM 551 C CA . GLU A 1 73 ? 8.936 -0.491 3.098 1.00 22.36 73 GLU A CA 1
ATOM 552 C C . GLU A 1 73 ? 7.586 -1.122 2.762 1.00 23.63 73 GLU A C 1
ATOM 553 O O . GLU A 1 73 ? 7.509 -2.318 2.457 1.00 24.35 73 GLU A O 1
ATOM 559 N N . LYS A 1 74 ? 6.527 -0.319 2.813 1.00 23.95 74 LYS A N 1
ATOM 560 C CA . LYS A 1 74 ? 5.180 -0.799 2.501 1.00 24.76 74 LYS A CA 1
ATOM 561 C C . LYS A 1 74 ? 5.083 -1.385 1.095 1.00 24.37 74 LYS A C 1
ATOM 562 O O . LYS A 1 74 ? 4.238 -2.239 0.820 1.00 25.24 74 LYS A O 1
ATOM 568 N N . ASN A 1 75 ? 5.938 -0.912 0.196 1.00 22.60 75 ASN A N 1
ATOM 569 C CA . ASN A 1 75 ? 5.855 -1.325 -1.196 1.00 22.03 75 ASN A CA 1
ATOM 570 C C . ASN A 1 75 ? 6.899 -2.360 -1.554 1.00 22.86 75 ASN A C 1
ATOM 571 O O . ASN A 1 75 ? 6.991 -2.793 -2.706 1.00 23.49 75 ASN A O 1
ATOM 576 N N . GLY A 1 76 ? 7.690 -2.747 -0.559 1.00 22.14 76 GLY A N 1
ATOM 577 C CA . GLY A 1 76 ? 8.635 -3.837 -0.703 1.00 23.26 76 GLY A CA 1
ATOM 578 C C . GLY A 1 76 ? 9.797 -3.567 -1.636 1.00 22.43 76 GLY A C 1
ATOM 579 O O . GLY A 1 76 ? 10.308 -4.488 -2.279 1.00 23.40 76 GLY A O 1
ATOM 580 N N . VAL A 1 77 ? 10.235 -2.314 -1.700 1.00 20.60 77 VAL A N 1
ATOM 581 C CA . VAL A 1 77 ? 11.335 -1.946 -2.582 1.00 21.27 77 VAL A CA 1
ATOM 582 C C . VAL A 1 77 ? 12.548 -1.368 -1.843 1.00 19.98 77 VAL A C 1
ATOM 583 O O . VAL A 1 77 ? 13.337 -0.617 -2.427 1.00 20.18 77 VAL A O 1
ATOM 587 N N . THR A 1 78 ? 12.713 -1.738 -0.576 1.00 21.50 78 THR A N 1
ATOM 588 C CA . THR A 1 78 ? 13.819 -1.224 0.225 1.00 21.74 78 THR A CA 1
ATOM 589 C C . THR A 1 78 ? 15.189 -1.593 -0.337 1.00 22.05 78 THR A C 1
ATOM 590 O O . THR A 1 78 ? 16.171 -0.903 -0.079 1.00 22.93 78 THR A O 1
ATOM 594 N N . GLY A 1 79 ? 15.252 -2.661 -1.120 1.00 21.07 79 GLY A N 1
ATOM 595 C CA . GLY A 1 79 ? 16.510 -3.074 -1.707 1.00 22.64 79 GLY A CA 1
ATOM 596 C C . GLY A 1 79 ? 17.039 -2.162 -2.807 1.00 22.18 79 GLY A C 1
ATOM 597 O O . GLY A 1 79 ? 18.230 -2.198 -3.110 1.00 23.57 79 GLY A O 1
ATOM 598 N N . ARG A 1 80 ? 16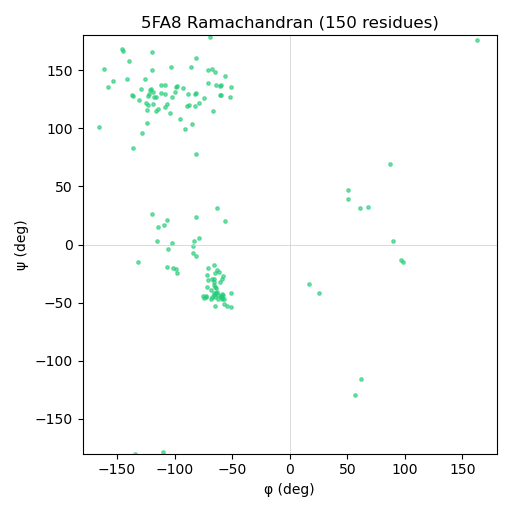.177 -1.344 -3.409 1.00 20.05 80 ARG A N 1
ATOM 599 C CA . ARG A 1 80 ? 16.592 -0.562 -4.579 1.00 19.14 80 ARG A CA 1
ATOM 600 C C . ARG A 1 80 ? 16.235 0.920 -4.523 1.00 18.82 80 ARG A C 1
ATOM 601 O O . ARG A 1 80 ? 16.745 1.717 -5.314 1.00 19.62 80 ARG A O 1
ATOM 609 N N . ALA A 1 81 ? 15.351 1.292 -3.607 1.00 18.59 81 ALA A N 1
ATOM 610 C CA . ALA A 1 81 ? 14.932 2.683 -3.478 1.00 18.46 81 ALA A CA 1
ATOM 611 C C . ALA A 1 81 ? 15.440 3.260 -2.163 1.00 17.79 81 ALA A C 1
ATOM 612 O O . ALA A 1 81 ? 15.373 2.594 -1.129 1.00 19.22 81 ALA A O 1
ATOM 614 N N . SER A 1 82 ? 15.947 4.489 -2.198 1.00 16.99 82 SER A N 1
ATOM 615 C CA . SER A 1 82 ? 16.456 5.132 -0.988 1.00 16.33 82 SER A CA 1
ATOM 616 C C . SER A 1 82 ? 16.184 6.622 -1.039 1.00 15.31 82 SER A C 1
ATOM 617 O O . SER A 1 82 ? 15.835 7.167 -2.096 1.00 14.61 82 SER A O 1
ATOM 620 N N . ILE A 1 83 ? 16.382 7.282 0.092 1.00 15.73 83 ILE A N 1
ATOM 621 C CA . ILE A 1 83 ? 16.156 8.705 0.225 1.00 15.90 83 ILE A CA 1
ATOM 622 C C . ILE A 1 83 ? 17.449 9.391 0.646 1.00 16.28 83 ILE A C 1
ATOM 623 O O . ILE A 1 83 ? 18.139 8.920 1.546 1.00 18.73 83 ILE A O 1
ATOM 628 N N . VAL A 1 84 ? 17.777 10.497 -0.006 1.00 15.33 84 VAL A N 1
ATOM 629 C CA . VAL A 1 84 ? 18.829 11.389 0.454 1.00 15.51 84 VAL A CA 1
ATOM 630 C C . VAL A 1 84 ? 18.184 12.646 1.019 1.00 14.25 84 VAL A C 1
ATOM 631 O O . VAL A 1 84 ? 17.416 13.319 0.320 1.00 14.64 84 VAL A O 1
ATOM 635 N N . LYS A 1 85 ? 18.456 12.930 2.293 1.00 13.87 85 LYS A N 1
ATOM 636 C CA . LYS A 1 85 ? 17.939 14.121 2.943 1.00 15.19 85 LYS A CA 1
ATOM 637 C C . LYS A 1 85 ? 18.820 15.297 2.600 1.00 15.02 85 LYS A C 1
ATOM 638 O O . LYS A 1 85 ? 20.008 15.295 2.917 1.00 16.42 85 LYS A O 1
ATOM 644 N N . GLY A 1 86 ? 18.243 16.300 1.958 1.00 13.89 86 GLY A N 1
ATOM 645 C CA . GLY A 1 86 ? 19.014 17.474 1.605 1.00 13.94 86 GLY A CA 1
ATOM 646 C C . GLY A 1 86 ? 18.351 18.328 0.547 1.00 13.65 86 GLY A C 1
ATOM 647 O O . GLY A 1 86 ? 17.295 17.991 0.002 1.00 14.07 86 GLY A O 1
ATOM 648 N N . ASN A 1 87 ? 18.988 19.451 0.262 1.00 14.67 87 ASN A N 1
ATOM 649 C CA . ASN A 1 87 ? 18.586 20.362 -0.798 1.00 13.64 87 ASN A CA 1
ATOM 650 C C . ASN A 1 87 ? 19.068 19.799 -2.125 1.00 13.30 87 ASN A C 1
ATOM 651 O O . ASN A 1 87 ? 20.264 19.573 -2.275 1.00 14.31 87 ASN A O 1
ATOM 656 N N . PHE A 1 88 ? 18.173 19.551 -3.080 1.00 14.36 88 PHE A N 1
ATOM 657 C CA . PHE A 1 88 ? 18.640 18.854 -4.281 1.00 15.49 88 PHE A CA 1
ATOM 658 C C . PHE A 1 88 ? 19.640 19.681 -5.093 1.00 17.29 88 PHE A C 1
ATOM 659 O O . PHE A 1 88 ? 20.398 19.123 -5.876 1.00 20.79 88 PHE A O 1
ATOM 667 N N . PHE A 1 89 ? 19.697 20.991 -4.871 1.00 16.95 89 PHE A N 1
ATOM 668 C CA . PHE A 1 89 ? 20.720 21.799 -5.534 1.00 19.06 89 PHE A CA 1
ATOM 669 C C . PHE A 1 89 ? 22.125 21.411 -5.074 1.00 19.17 89 PHE A C 1
ATOM 670 O O . PHE A 1 89 ? 23.109 21.618 -5.796 1.00 21.22 89 PHE A O 1
ATOM 678 N N . GLU A 1 90 ? 22.203 20.836 -3.876 1.00 18.34 90 GLU A N 1
ATOM 679 C CA . GLU A 1 90 ? 23.468 20.552 -3.196 1.00 18.28 90 GLU A CA 1
ATOM 680 C C . GLU A 1 90 ? 23.824 19.072 -3.215 1.00 18.93 90 GLU A C 1
ATOM 681 O O . GLU A 1 90 ? 24.883 18.680 -2.721 1.00 23.45 90 GLU A O 1
ATOM 687 N N . VAL A 1 91 ? 22.932 18.250 -3.749 1.00 16.52 91 VAL A N 1
ATOM 688 C CA . VAL A 1 91 ? 23.133 16.811 -3.764 1.00 16.35 91 VAL A CA 1
ATOM 689 C C . VAL A 1 91 ? 23.666 16.356 -5.119 1.00 17.13 91 VAL A C 1
ATOM 690 O O . VAL A 1 91 ? 23.185 16.781 -6.168 1.00 17.83 91 VAL A O 1
ATOM 694 N N . ASP A 1 92 ? 24.669 15.490 -5.078 1.00 18.41 92 ASP A N 1
ATOM 695 C CA . ASP A 1 92 ? 25.271 14.905 -6.266 1.00 19.75 92 ASP A CA 1
ATOM 696 C C . ASP A 1 92 ? 24.285 13.980 -6.990 1.00 18.68 92 ASP A C 1
ATOM 697 O O . ASP A 1 92 ? 23.876 12.952 -6.453 1.00 21.20 92 ASP A O 1
ATOM 702 N N . ILE A 1 93 ? 23.892 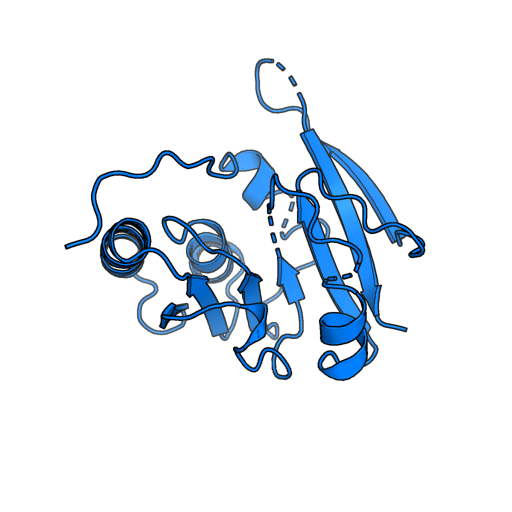14.347 -8.205 1.00 17.01 93 ILE A N 1
ATOM 703 C CA . ILE A 1 93 ? 22.960 13.516 -8.964 1.00 17.65 93 ILE A CA 1
ATOM 704 C C . ILE A 1 93 ? 23.620 12.939 -10.220 1.00 18.08 93 ILE A C 1
ATOM 705 O O . ILE A 1 93 ? 22.935 12.425 -11.098 1.00 18.19 93 ILE A O 1
ATOM 710 N N . SER A 1 94 ? 24.951 12.986 -10.281 1.00 18.99 94 SER A N 1
ATOM 711 C CA . SER A 1 94 ? 25.686 12.602 -11.490 1.00 19.81 94 SER A CA 1
ATOM 712 C C . SER A 1 94 ? 25.528 11.138 -11.905 1.00 20.63 94 SER A C 1
ATOM 713 O O . SER A 1 94 ? 25.738 10.805 -13.069 1.00 21.90 94 SER A O 1
ATOM 716 N N . GLU A 1 95 ? 25.151 10.258 -10.983 1.00 19.86 95 GLU A N 1
ATOM 717 C CA . GLU A 1 95 ? 25.004 8.851 -11.367 1.00 20.50 95 GLU A CA 1
ATOM 718 C C . GLU A 1 95 ? 23.663 8.556 -12.043 1.00 18.75 95 GLU A C 1
ATOM 719 O O . GLU A 1 95 ? 23.475 7.472 -12.599 1.00 20.13 95 GLU A O 1
ATOM 725 N N . ALA A 1 96 ? 22.740 9.514 -12.011 1.00 17.65 96 ALA A N 1
ATOM 726 C CA . ALA A 1 96 ? 21.419 9.321 -12.609 1.00 16.88 96 ALA A CA 1
ATOM 727 C C . ALA A 1 96 ? 21.457 9.126 -14.128 1.00 17.30 96 ALA A C 1
ATOM 728 O O . ALA A 1 96 ? 22.172 9.840 -14.833 1.00 18.35 96 ALA A O 1
ATOM 730 N N . THR A 1 97 ? 20.668 8.180 -14.631 1.00 16.62 97 THR A N 1
ATOM 731 C CA . THR A 1 97 ? 20.444 8.074 -16.071 1.00 16.60 97 THR A CA 1
ATOM 732 C C . THR A 1 97 ? 19.096 8.674 -16.428 1.00 16.17 97 THR A C 1
ATOM 733 O O . THR A 1 97 ? 18.849 9.009 -17.586 1.00 16.90 97 THR A O 1
ATOM 737 N N . VAL A 1 98 ? 18.223 8.791 -15.427 1.00 15.33 98 VAL A N 1
ATOM 738 C CA . VAL A 1 98 ? 16.916 9.437 -15.567 1.00 15.50 98 VAL A CA 1
ATOM 739 C C . VAL A 1 98 ? 16.678 10.339 -14.355 1.00 15.04 98 VAL A C 1
ATOM 740 O O . VAL A 1 98 ? 16.809 9.899 -13.207 1.00 14.84 98 VAL A O 1
ATOM 744 N N . VAL A 1 99 ? 16.342 11.598 -14.608 1.00 14.09 99 VAL A N 1
ATOM 745 C CA . VAL A 1 99 ? 15.996 12.562 -13.566 1.00 14.56 99 VAL A CA 1
ATOM 746 C C . VAL A 1 99 ? 14.539 12.983 -13.733 1.00 14.65 99 VAL A C 1
ATOM 747 O O . VAL A 1 99 ? 14.134 13.393 -14.825 1.00 15.16 99 VAL A O 1
ATOM 751 N N . THR A 1 100 ? 13.755 12.868 -12.661 1.00 14.46 100 THR A N 1
ATOM 752 C CA . THR A 1 100 ? 12.364 13.298 -12.677 1.00 14.44 100 THR A CA 1
ATOM 753 C C . THR A 1 100 ? 12.199 14.540 -11.808 1.00 13.90 100 THR A C 1
ATOM 754 O O . THR A 1 100 ? 12.927 14.717 -10.826 1.00 14.02 100 THR A O 1
ATOM 766 N N . PHE A 1 102 ? 8.867 17.339 -10.427 1.00 17.45 102 PHE A N 1
ATOM 767 C CA . PHE A 1 102 ? 7.592 18.055 -10.378 1.00 17.86 102 PHE A CA 1
ATOM 768 C C . PHE A 1 102 ? 7.790 19.177 -9.386 1.00 21.10 102 PHE A C 1
ATOM 769 O O . PHE A 1 102 ? 7.772 18.959 -8.171 1.00 21.19 102 PHE A O 1
ATOM 777 N N . LEU A 1 103 ? 8.013 20.372 -9.905 1.00 22.63 103 LEU A N 1
ATOM 778 C CA . LEU A 1 103 ? 8.332 21.511 -9.071 1.00 24.95 103 LEU A CA 1
ATOM 779 C C . LEU A 1 103 ? 7.416 22.674 -9.435 1.00 29.63 103 LEU A C 1
ATOM 780 O O . LEU A 1 103 ? 7.218 22.963 -10.615 1.00 32.07 103 LEU A O 1
ATOM 785 N N . LEU A 1 104 ? 6.850 23.330 -8.428 1.00 32.56 104 LEU A N 1
ATOM 786 C CA . LEU A 1 104 ? 5.866 24.386 -8.672 1.00 35.50 104 LEU A CA 1
ATOM 787 C C . LEU A 1 104 ? 6.365 25.792 -8.362 1.00 38.09 104 LEU A C 1
ATOM 788 O O . LEU A 1 104 ? 5.564 26.714 -8.213 1.00 38.85 104 LEU A O 1
ATOM 793 N N . THR A 1 105 ? 7.677 25.961 -8.257 1.00 39.51 105 THR A N 1
ATOM 794 C CA . THR A 1 105 ? 8.244 27.293 -8.094 1.00 41.46 105 THR A CA 1
ATOM 795 C C . THR A 1 105 ? 9.175 27.579 -9.269 1.00 42.55 105 THR A C 1
ATOM 796 O O . THR A 1 105 ? 9.536 26.662 -10.007 1.00 41.84 105 THR A O 1
ATOM 800 N N . ASN A 1 106 ? 9.556 28.841 -9.453 1.00 44.49 106 ASN A N 1
ATOM 801 C CA . ASN A 1 106 ? 10.399 29.221 -10.585 1.00 45.90 106 ASN A CA 1
ATOM 802 C C . ASN A 1 106 ? 11.876 28.937 -10.335 1.00 45.79 106 ASN A C 1
ATOM 803 O O . ASN A 1 106 ? 12.652 29.848 -10.046 1.00 46.52 106 ASN A O 1
ATOM 808 N N . VAL A 1 107 ? 12.260 27.669 -10.459 1.00 44.42 107 VAL A N 1
ATOM 809 C CA . VAL A 1 107 ? 13.633 27.248 -10.203 1.00 43.51 107 VAL A CA 1
ATOM 810 C C . VAL A 1 107 ? 14.388 26.921 -11.485 1.00 43.56 107 VAL A C 1
ATOM 811 O O . VAL A 1 107 ? 15.383 26.202 -11.451 1.00 43.39 107 VAL A O 1
ATOM 815 N N . ASN A 1 108 ? 13.915 27.443 -12.612 1.00 43.50 108 ASN A N 1
ATOM 816 C CA . ASN A 1 108 ? 14.511 27.114 -13.903 1.00 43.91 108 ASN A CA 1
ATOM 817 C C . ASN A 1 108 ? 15.948 27.588 -14.077 1.00 43.98 108 ASN A C 1
ATOM 818 O O . ASN A 1 108 ? 16.824 26.804 -14.444 1.00 43.12 108 ASN A O 1
ATOM 823 N N . GLU A 1 109 ? 16.179 28.873 -13.833 1.00 45.33 109 GLU A N 1
ATOM 824 C CA . GLU A 1 109 ? 17.503 29.463 -14.000 1.00 46.86 109 GLU A CA 1
ATOM 825 C C . GLU A 1 109 ? 18.566 28.750 -13.173 1.00 45.88 109 GLU A C 1
ATOM 826 O O . GLU A 1 109 ? 19.723 28.676 -13.572 1.00 45.91 109 GLU A O 1
ATOM 840 N N . LEU A 1 111 ? 18.278 25.499 -11.913 1.00 36.15 111 LEU A N 1
ATOM 841 C CA . LEU A 1 111 ? 18.288 24.076 -12.220 1.00 34.16 111 LEU A CA 1
ATOM 842 C C . LEU A 1 111 ? 19.093 23.744 -13.478 1.00 30.71 111 LEU A C 1
ATOM 843 O O . LEU A 1 111 ? 19.828 22.757 -13.499 1.00 29.88 111 LEU A O 1
ATOM 848 N N . LYS A 1 112 ? 18.950 24.563 -14.517 1.00 28.53 112 LYS A N 1
ATOM 849 C CA . LYS A 1 112 ? 19.639 24.321 -15.785 1.00 27.73 112 LYS A CA 1
ATOM 850 C C . LYS A 1 112 ? 21.151 24.081 -15.630 1.00 25.60 112 LYS A C 1
ATOM 851 O O . LYS A 1 112 ? 21.648 23.058 -16.090 1.00 24.73 112 LYS A O 1
ATOM 857 N N . PRO A 1 113 ? 21.887 24.998 -14.969 1.00 25.22 113 PRO A N 1
ATOM 858 C CA . PRO A 1 113 ? 23.333 24.738 -14.907 1.00 25.76 113 PRO A CA 1
ATOM 859 C C . PRO A 1 113 ? 23.729 23.500 -14.094 1.00 25.29 113 PRO A C 1
ATOM 860 O O . PRO A 1 113 ? 24.714 22.852 -14.436 1.00 25.72 113 PRO A O 1
ATOM 864 N N . LYS A 1 114 ? 22.985 23.159 -13.049 1.00 24.92 114 LYS A N 1
ATOM 865 C CA . LYS A 1 114 ? 23.325 21.952 -12.303 1.00 24.26 114 LYS A CA 1
ATOM 866 C C . LYS A 1 114 ? 23.128 20.707 -13.160 1.00 23.35 114 LYS A C 1
ATOM 867 O O . LYS A 1 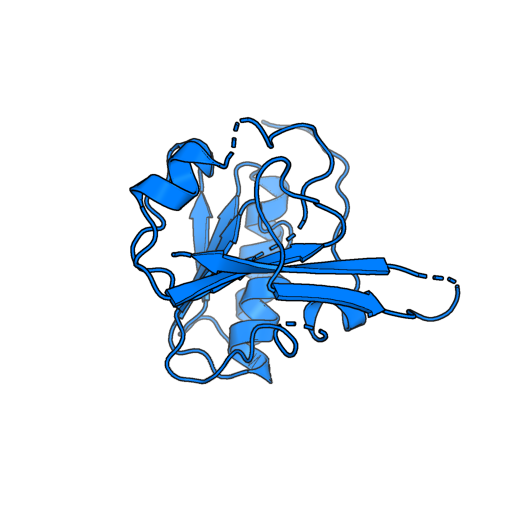114 ? 23.949 19.789 -13.130 1.00 23.59 114 LYS A O 1
ATOM 873 N N . LEU A 1 115 ? 22.042 20.676 -13.928 1.00 22.36 115 LEU A N 1
ATOM 874 C CA . LEU A 1 115 ? 21.782 19.540 -14.804 1.00 21.74 115 LEU A CA 1
ATOM 875 C C . LEU A 1 115 ? 22.861 19.371 -15.873 1.00 22.76 115 LEU A C 1
ATOM 876 O O . LEU A 1 115 ? 23.343 18.261 -16.088 1.00 22.92 115 LEU A O 1
ATOM 881 N N . GLU A 1 116 ? 23.240 20.456 -16.543 1.00 24.60 116 GLU A N 1
ATOM 882 C CA . GLU A 1 116 ? 24.240 20.347 -17.607 1.00 26.81 116 GLU A CA 1
ATOM 883 C C . GLU A 1 116 ? 25.608 19.980 -17.046 1.00 26.67 116 GLU A C 1
ATOM 884 O O . GLU A 1 116 ? 26.417 19.332 -17.715 1.00 27.82 116 GLU A O 1
ATOM 890 N N . LYS A 1 117 ? 25.863 20.397 -15.814 1.00 27.26 117 LYS A N 1
ATOM 891 C CA . LYS A 1 117 ? 27.149 20.154 -15.188 1.00 26.74 117 LYS A CA 1
ATOM 892 C C . LYS A 1 117 ? 27.293 18.698 -14.746 1.00 26.03 117 LYS A C 1
ATOM 893 O O . LYS A 1 117 ? 28.327 18.073 -14.980 1.00 27.46 117 LYS A O 1
ATOM 899 N N . GLU A 1 118 ? 26.251 18.148 -14.128 1.00 23.84 118 GLU A N 1
ATOM 900 C CA . GLU A 1 118 ? 26.382 16.849 -13.468 1.00 23.37 118 GLU A CA 1
ATOM 901 C C . GLU A 1 118 ? 25.880 15.654 -14.278 1.00 22.83 118 GLU A C 1
ATOM 902 O O . GLU A 1 118 ? 26.282 14.518 -14.017 1.00 23.52 118 GLU A O 1
ATOM 908 N N . LEU A 1 119 ? 25.010 15.890 -15.252 1.00 21.40 119 LEU A N 1
ATOM 909 C CA . LEU A 1 119 ? 24.424 14.780 -16.001 1.00 20.64 119 LEU A CA 1
ATOM 910 C C . LEU A 1 119 ? 25.212 14.440 -17.270 1.00 22.67 119 LEU A C 1
ATOM 911 O O . LEU A 1 119 ? 25.610 15.326 -18.021 1.00 22.99 119 LEU A O 1
ATOM 916 N N . LYS A 1 120 ? 25.437 13.147 -17.494 1.00 22.93 120 LYS A N 1
ATOM 917 C CA . LYS A 1 120 ? 26.142 12.672 -18.679 1.00 24.81 120 LYS A CA 1
ATOM 918 C C . LYS A 1 120 ? 25.278 12.853 -19.911 1.00 24.26 120 LYS A C 1
ATOM 919 O O . LYS A 1 120 ? 24.056 12.801 -19.818 1.00 23.31 120 LYS A O 1
ATOM 925 N N . PRO A 1 121 ? 25.910 13.068 -21.076 1.00 24.92 121 PRO A N 1
ATOM 926 C CA . PRO A 1 121 ? 25.143 13.088 -22.327 1.00 25.05 121 PRO A CA 1
ATOM 927 C C . PRO A 1 121 ? 24.264 11.846 -22.469 1.00 24.71 121 PRO A C 1
ATOM 928 O O . PRO A 1 121 ? 24.712 10.741 -22.160 1.00 25.84 121 PRO A O 1
ATOM 932 N N . GLY A 1 122 ? 23.014 12.032 -22.886 1.00 23.01 122 GLY A N 1
ATOM 933 C CA . GLY A 1 122 ? 22.094 10.922 -23.055 1.00 21.41 122 GLY A CA 1
ATOM 934 C C . GLY A 1 122 ? 21.182 10.700 -21.858 1.00 21.18 122 GLY A C 1
ATOM 935 O O . GLY A 1 122 ? 20.211 9.946 -21.948 1.00 21.27 122 GLY A O 1
ATOM 936 N N . THR A 1 123 ? 21.498 11.340 -20.735 1.00 19.40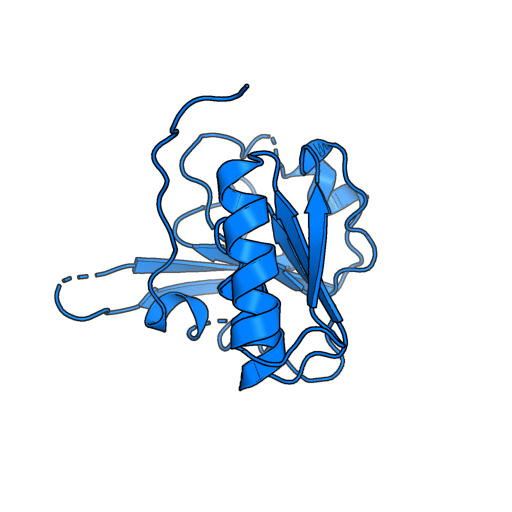 123 THR A N 1
ATOM 937 C CA . THR A 1 123 ? 20.625 11.295 -19.560 1.00 17.45 123 THR A CA 1
ATOM 938 C C . THR A 1 123 ? 19.265 11.860 -19.943 1.00 17.52 123 THR A C 1
ATOM 939 O O . THR A 1 123 ? 19.189 12.867 -20.644 1.00 19.69 123 THR A O 1
ATOM 943 N N . ARG A 1 124 ? 18.195 11.216 -19.493 1.00 16.30 124 ARG A N 1
ATOM 944 C CA . ARG A 1 124 ? 16.860 11.726 -19.763 1.00 16.37 124 ARG A CA 1
ATOM 945 C C . ARG A 1 124 ? 16.346 12.505 -18.561 1.00 15.45 124 ARG A C 1
ATOM 946 O O . ARG A 1 124 ? 16.517 12.081 -17.411 1.00 16.15 124 ARG A O 1
ATOM 954 N N . VAL A 1 125 ? 15.740 13.655 -18.826 1.00 16.37 125 VAL A N 1
ATOM 955 C CA . VAL A 1 125 ? 15.111 14.471 -17.791 1.00 16.65 125 VAL A CA 1
ATOM 956 C C . VAL A 1 125 ? 13.628 14.586 -18.122 1.00 16.60 125 VAL A C 1
ATOM 957 O O . VAL A 1 125 ? 13.257 15.035 -19.220 1.00 17.28 125 VAL A O 1
ATOM 961 N N . VAL A 1 126 ? 12.771 14.143 -17.211 1.00 16.34 126 VAL A N 1
ATOM 962 C CA . VAL A 1 126 ? 11.340 14.179 -17.477 1.00 16.92 126 VAL A CA 1
ATOM 963 C C . VAL A 1 126 ? 10.646 14.974 -16.376 1.00 17.81 126 VAL A C 1
ATOM 964 O O . VAL A 1 126 ? 10.860 14.733 -15.187 1.00 17.79 126 VAL A O 1
ATOM 968 N N . SER A 1 127 ? 9.845 15.951 -16.781 1.00 19.08 127 SER A N 1
ATOM 969 C CA . SER A 1 127 ? 9.239 16.892 -15.846 1.00 20.03 127 SER A CA 1
ATOM 970 C C . SER A 1 127 ? 7.724 16.966 -15.977 1.00 19.73 127 SER A C 1
ATOM 971 O O . SER A 1 127 ? 7.172 16.917 -17.077 1.00 22.24 127 SER A O 1
ATOM 974 N N . HIS A 1 128 ? 7.059 17.109 -14.844 1.00 18.09 128 HIS A N 1
ATOM 975 C CA . HIS A 1 128 ? 5.616 17.254 -14.780 1.00 17.86 128 HIS A CA 1
ATOM 976 C C . HIS A 1 128 ? 5.320 18.744 -14.717 1.00 18.75 128 HIS A C 1
ATOM 977 O O . HIS A 1 128 ? 5.633 19.389 -13.719 1.00 18.95 128 HIS A O 1
ATOM 984 N N . GLU A 1 129 ? 4.792 19.299 -15.815 1.00 18.78 129 GLU A N 1
ATOM 985 C CA . GLU A 1 129 ? 4.431 20.718 -15.884 1.00 21.44 129 GLU A CA 1
ATOM 986 C C . GLU A 1 129 ? 5.577 21.617 -15.424 1.00 24.67 129 GLU A C 1
ATOM 987 O O . GLU A 1 129 ? 5.355 22.582 -14.702 1.00 27.47 129 GLU A O 1
ATOM 993 N N . PHE A 1 130 ? 6.804 21.271 -15.790 1.00 25.88 130 PHE A N 1
ATOM 994 C CA . PHE A 1 130 ? 7.911 22.187 -15.589 1.00 26.13 130 PHE A CA 1
ATOM 995 C C . PHE A 1 130 ? 8.645 22.331 -16.900 1.00 26.81 130 PHE A C 1
ATOM 996 O O . PHE A 1 130 ? 9.474 21.492 -17.247 1.00 27.41 130 PHE A O 1
ATOM 1004 N N . GLU A 1 131 ? 8.307 23.378 -17.642 1.00 28.42 131 GLU A N 1
ATOM 1005 C CA . GLU A 1 131 ? 9.011 23.681 -18.876 1.00 29.07 131 GLU A CA 1
ATOM 1006 C C . GLU A 1 131 ? 10.364 24.264 -18.516 1.00 28.14 131 GLU A C 1
ATOM 1007 O O . GLU A 1 131 ? 10.446 25.223 -17.751 1.00 29.93 131 GLU A O 1
ATOM 1013 N N . ILE A 1 132 ? 11.432 23.685 -19.050 1.00 27.17 132 ILE A N 1
ATOM 1014 C CA . ILE A 1 132 ? 12.758 24.240 -18.812 1.00 27.20 132 ILE A CA 1
ATOM 1015 C C . ILE A 1 132 ? 13.121 25.254 -19.919 1.00 28.31 132 ILE A C 1
ATOM 1016 O O . ILE A 1 132 ? 13.526 24.872 -21.024 1.00 28.18 132 ILE A O 1
ATOM 1021 N N . ARG A 1 133 ? 12.950 26.542 -19.593 1.00 31.66 133 ARG A N 1
ATOM 1022 C CA . ARG A 1 133 ? 13.225 27.693 -20.476 1.00 34.45 133 ARG A CA 1
ATOM 1023 C C . ARG A 1 133 ? 14.643 27.623 -21.064 1.00 32.97 133 ARG A C 1
ATOM 1024 O O . ARG A 1 133 ? 15.620 27.496 -20.330 1.00 32.50 133 ARG A O 1
ATOM 1032 N N . GLY A 1 134 ? 14.756 27.710 -22.386 1.00 32.88 134 GLY A N 1
ATOM 1033 C CA . GLY A 1 134 ? 16.059 27.682 -23.037 1.00 32.20 134 GLY A CA 1
ATOM 1034 C C . GLY A 1 134 ? 16.444 26.318 -23.583 1.00 31.59 134 GLY A C 1
ATOM 1035 O O . GLY A 1 134 ? 17.369 26.189 -24.390 1.00 33.31 134 GLY A O 1
ATOM 1036 N N . TRP A 1 135 ? 15.729 25.292 -23.142 1.00 29.76 135 TRP A N 1
ATOM 1037 C CA . TRP A 1 135 ? 15.957 23.944 -23.635 1.00 28.01 135 TRP A CA 1
ATOM 1038 C C . TRP A 1 135 ? 14.882 23.545 -24.630 1.00 27.29 135 TRP A C 1
ATOM 1039 O O . TRP A 1 135 ? 13.753 24.037 -24.573 1.00 28.78 135 TRP A O 1
ATOM 1050 N N . ASN A 1 136 ? 15.245 22.640 -25.531 1.00 26.20 136 ASN A N 1
ATOM 1051 C CA . ASN A 1 136 ? 14.316 22.103 -26.516 1.00 26.75 136 ASN A CA 1
ATOM 1052 C C . ASN A 1 136 ? 13.876 20.703 -26.127 1.00 24.09 136 ASN A C 1
ATOM 1053 O O . ASN A 1 136 ? 14.688 19.778 -26.113 1.00 24.83 136 ASN A O 1
ATOM 1058 N N . PRO A 1 137 ? 12.591 20.544 -25.793 1.00 22.46 137 PRO A N 1
ATOM 1059 C CA . PRO A 1 137 ? 12.110 19.229 -25.367 1.00 21.48 137 PRO A CA 1
ATOM 1060 C C . PRO A 1 137 ? 12.042 18.239 -26.526 1.00 21.12 137 PRO A C 1
ATOM 1061 O O . PRO A 1 137 ? 11.665 18.585 -27.658 1.00 22.33 137 PRO A O 1
ATOM 1065 N N . LYS A 1 138 ? 12.452 17.012 -26.243 1.00 19.93 138 LYS A N 1
ATOM 1066 C CA . LYS A 1 138 ? 12.309 15.910 -27.175 1.00 21.14 138 LYS A CA 1
ATOM 1067 C C . LYS A 1 138 ? 10.828 15.563 -27.340 1.00 19.18 138 LYS A C 1
ATOM 1068 O O . LYS A 1 138 ? 10.366 15.246 -28.436 1.00 20.66 138 LYS A O 1
ATOM 1074 N N . GLU A 1 139 ? 10.084 15.620 -26.237 1.00 18.23 139 GLU A N 1
ATOM 1075 C CA . GLU A 1 139 ? 8.648 15.374 -26.271 1.00 19.34 139 GLU A CA 1
ATOM 1076 C C . GLU A 1 139 ? 7.901 16.307 -25.329 1.00 18.68 139 GLU A C 1
ATOM 1077 O O . GLU A 1 139 ? 8.385 16.609 -24.240 1.00 18.86 139 GLU A O 1
ATOM 1083 N N . VAL A 1 140 ? 6.724 16.754 -25.746 1.00 18.46 140 VAL A N 1
ATOM 1084 C CA . VAL A 1 140 ? 5.754 17.401 -24.875 1.00 18.50 140 VAL A CA 1
ATOM 1085 C C . VAL A 1 140 ? 4.465 16.612 -25.008 1.00 17.92 140 VAL A C 1
ATOM 1086 O O . VAL A 1 140 ? 3.889 16.547 -26.103 1.00 18.94 140 VAL A O 1
ATOM 1090 N N . ILE A 1 141 ? 4.034 15.994 -23.916 1.00 18.17 141 ILE A N 1
ATOM 1091 C CA . ILE A 1 141 ? 2.933 15.046 -23.918 1.00 18.10 141 ILE A CA 1
ATO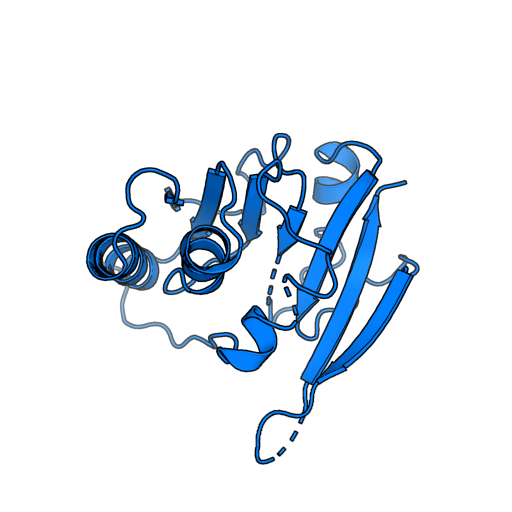M 1092 C C . ILE A 1 141 ? 1.829 15.491 -22.975 1.00 18.65 141 ILE A C 1
ATOM 1093 O O . ILE A 1 141 ? 2.095 15.804 -21.811 1.00 19.61 141 ILE A O 1
ATOM 1098 N N . LYS A 1 142 ? 0.597 15.510 -23.460 1.00 19.08 142 LYS A N 1
ATOM 1099 C CA . LYS A 1 142 ? -0.559 15.736 -22.604 1.00 20.68 142 LYS A CA 1
ATOM 1100 C C . LYS A 1 142 ? -1.048 14.409 -22.054 1.00 20.92 142 LYS A C 1
ATOM 1101 O O . LYS A 1 142 ? -1.228 13.440 -22.806 1.00 21.57 142 LYS A O 1
ATOM 1107 N N . VAL A 1 143 ? -1.234 14.365 -20.734 1.00 20.29 143 VAL A N 1
ATOM 1108 C CA . VAL A 1 143 ? -1.755 13.183 -20.061 1.00 20.88 143 VAL A CA 1
ATOM 1109 C C . VAL A 1 143 ? -3.123 13.477 -19.450 1.00 22.97 143 VAL A C 1
ATOM 1110 O O . VAL A 1 143 ? -3.250 14.331 -18.565 1.00 23.62 143 VAL A O 1
ATOM 1114 N N . GLU A 1 144 ? -4.143 12.774 -19.932 1.00 26.69 144 GLU A N 1
ATOM 1115 C CA . GLU A 1 144 ? -5.488 12.864 -19.376 1.00 30.29 144 GLU A CA 1
ATOM 1116 C C . GLU A 1 144 ? -5.577 11.990 -18.134 1.00 29.86 144 GLU A C 1
ATOM 1117 O O . GLU A 1 144 ? -5.192 10.827 -18.169 1.00 31.09 144 GLU A O 1
ATOM 1123 N N . ASP A 1 145 ? -6.097 12.553 -17.046 1.00 28.94 145 ASP A N 1
ATOM 1124 C CA . ASP A 1 145 ? -6.125 11.895 -15.740 1.00 29.80 145 ASP A CA 1
ATOM 1125 C C . ASP A 1 145 ? -7.499 12.110 -15.112 1.00 29.78 145 ASP A C 1
ATOM 1126 O O . ASP A 1 145 ? -7.692 13.024 -14.318 1.00 28.40 145 ASP A O 1
ATOM 1131 N N . GLY A 1 146 ? -8.463 11.279 -15.494 1.00 31.95 146 GLY A N 1
ATOM 1132 C CA . GLY A 1 146 ? -9.838 11.479 -15.071 1.00 34.18 146 GLY A CA 1
ATOM 1133 C C . GLY A 1 146 ? -10.380 12.804 -15.579 1.00 36.16 146 GLY A C 1
ATOM 1134 O O . GLY A 1 146 ? -10.505 13.012 -16.783 1.00 36.66 146 GLY A O 1
ATOM 1135 N N . ASN A 1 147 ? -10.698 13.706 -14.658 1.00 38.35 147 ASN A N 1
ATOM 1136 C CA . ASN A 1 147 ? -11.157 15.039 -15.022 1.00 39.83 147 ASN A CA 1
ATOM 1137 C C . ASN A 1 147 ? -9.981 15.944 -15.348 1.00 37.79 147 ASN A C 1
ATOM 1138 O O . ASN A 1 147 ? -10.135 16.987 -15.968 1.00 39.51 147 ASN A O 1
ATOM 1151 N N . ASN A 1 149 ? -6.069 17.288 -16.520 1.00 24.13 149 ASN A N 1
ATOM 1152 C CA . ASN A 1 149 ? -5.073 17.216 -17.584 1.00 23.69 149 ASN A CA 1
ATOM 1153 C C . ASN A 1 149 ? -3.709 17.627 -17.068 1.00 21.58 149 ASN A C 1
ATOM 1154 O O . ASN A 1 149 ? -3.599 18.414 -16.122 1.00 22.10 149 ASN A O 1
ATOM 1159 N N . HIS A 1 150 ? -2.674 17.065 -17.675 1.00 19.21 150 HIS A N 1
ATOM 1160 C CA . HIS A 1 150 ? -1.306 17.320 -17.269 1.00 18.48 150 HIS A CA 1
ATOM 1161 C C . HIS A 1 150 ? -0.420 17.450 -18.492 1.00 18.50 150 HIS A C 1
ATOM 1162 O O . HIS A 1 150 ? -0.765 16.951 -19.568 1.00 19.77 150 HIS A O 1
ATOM 1169 N N . THR A 1 151 ? 0.718 18.117 -18.331 1.00 17.99 151 THR A N 1
ATOM 1170 C CA . THR A 1 151 ? 1.730 18.181 -19.380 1.00 17.95 151 THR A CA 1
ATOM 1171 C C . THR A 1 151 ? 3.041 17.610 -18.855 1.00 17.43 151 THR A C 1
ATOM 1172 O O . THR A 1 151 ? 3.475 17.923 -17.740 1.00 16.74 151 THR A O 1
ATOM 1176 N N . VAL A 1 152 ? 3.655 16.751 -19.651 1.00 17.88 152 VAL A N 1
ATOM 1177 C CA . VAL A 1 152 ? 4.939 16.159 -19.334 1.00 18.02 152 VAL A CA 1
ATOM 1178 C C . VAL A 1 152 ? 5.959 16.547 -20.405 1.00 17.18 152 VAL A C 1
ATOM 1179 O O . VAL A 1 152 ? 5.684 16.459 -21.603 1.00 17.73 152 VAL A O 1
ATOM 1183 N N . TYR A 1 153 ? 7.121 17.008 -19.966 1.00 16.64 153 TYR A N 1
ATOM 1184 C CA . TYR A 1 153 ? 8.221 17.361 -20.849 1.00 17.62 153 TYR A CA 1
ATOM 1185 C C . TYR A 1 153 ? 9.335 16.337 -20.740 1.00 17.32 153 TYR A C 1
ATOM 1186 O O . TYR A 1 153 ? 9.694 15.916 -19.639 1.00 18.62 153 TYR A O 1
ATOM 1195 N N . LEU A 1 154 ? 9.902 15.955 -21.876 1.00 16.73 154 LEU A N 1
ATOM 1196 C CA . LEU A 1 154 ? 11.060 15.075 -21.900 1.00 17.03 154 LEU A CA 1
ATOM 1197 C C . LEU A 1 154 ? 12.235 15.789 -22.540 1.00 17.12 154 LEU A C 1
ATOM 1198 O O . LEU A 1 154 ? 12.113 16.284 -23.663 1.00 19.07 154 LEU A O 1
ATOM 1203 N N . TYR A 1 155 ? 13.368 15.812 -21.849 1.00 17.57 155 TYR A N 1
ATOM 1204 C CA . TYR A 1 155 ? 14.608 16.356 -22.389 1.00 17.78 155 TYR A CA 1
ATOM 1205 C C . TYR A 1 155 ? 15.670 15.275 -22.421 1.00 18.11 155 TYR A C 1
ATOM 1206 O O . TYR A 1 155 ? 15.663 14.357 -21.613 1.00 18.41 155 TYR A O 1
ATOM 1215 N N . VAL A 1 156 ? 16.589 15.377 -23.369 1.00 18.94 156 VAL A N 1
ATOM 1216 C CA . VAL A 1 156 ? 17.729 14.480 -23.405 1.00 21.09 156 VAL A CA 1
ATOM 1217 C C . VAL A 1 156 ? 18.989 15.327 -23.382 1.00 22.40 156 VAL A C 1
ATOM 1218 O O . VAL A 1 156 ? 19.196 16.164 -24.266 1.00 23.18 156 VAL A O 1
ATOM 1222 N N . ILE A 1 157 ? 19.815 15.127 -22.361 1.00 22.23 157 ILE A N 1
ATOM 1223 C CA . ILE A 1 157 ? 21.034 15.908 -22.192 1.00 24.33 157 ILE A CA 1
ATOM 1224 C C . ILE A 1 157 ? 21.961 15.730 -23.387 1.00 26.88 157 ILE A C 1
ATOM 1225 O O . ILE A 1 157 ? 22.258 14.607 -23.797 1.00 27.15 157 ILE A O 1
ATOM 1230 N N . GLY A 1 158 ? 22.410 16.848 -23.950 1.00 29.34 158 GLY A N 1
ATOM 1231 C CA . GLY A 1 158 ? 23.236 16.818 -25.142 1.00 32.30 158 GLY A CA 1
ATOM 1232 C C . GLY A 1 158 ? 22.381 16.524 -26.357 1.00 34.96 158 GLY A C 1
ATOM 1233 O O . GLY A 1 158 ? 21.192 16.852 -26.380 1.00 36.74 158 GLY A O 1
#

Secondary structure (DSSP, 8-state):
--------PPPHHHHH--TTTT--TT-EEEEES-TTSHHHHHHHHHH--SEEEEEE--HHHHHHHHHHHHHTT-TTTEEEEES-GGGS--TT-SEE----S-----HHHHHHHSPTT-EEEEES---TT---SEEEEE-----EEEEEEE--

Nearest PDB structures (foldseek):
  5fa8-assembly1_A  TM=1.007E+00  e=1.587E-32  Saccharolobus islandicus M.14.25
  5jwj-assembly1_A  TM=8.989E-01  e=3.874E-26  Saccharolobus islandicus REY15A
  5bxy-assembly2_B  TM=9.324E-01  e=1.935E-18  Salinibacter ruber DSM 13855
  3a27-assembly1_A  TM=7.494E-01  e=1.874E-08  Methanocaldococcus jannaschii
  5zw4-assembly1_A  TM=7.048E-01  e=5.236E-08  Bacillus subtilis subsp. subtilis str. 168

Radius of gyration: 14.47 Å; Cα contacts (8 Å, |Δi|>4): 307; chains: 1; bounding box: 38×33×42 Å

CATH classification: 3.40.50.150